Protein AF-F9WZB8-F1 (afdb_monomer_lite)

Organism: Zymoseptoria tritici (strain CBS 115943 / IPO323) (NCBI:txid336722)

Sequence (95 aa):
RSEPSSNTAVDNPLPQLLETPSGLAIVELQGSVLSEEQESGAVQALSLGRLVFPAAEHGENSDWDGKRVFLFIGKHQRMAGEVKKLSKPVAVMRR

InterPro domains:
  IPR018607 Chromosome transmission fidelity protein 8 [PF09696] (17-95)

Structure (mmCIF, N/CA/C/O backbone):
data_AF-F9WZB8-F1
#
_entry.id   AF-F9WZB8-F1
#
loop_
_atom_site.group_PDB
_atom_site.id
_atom_site.type_symbol
_atom_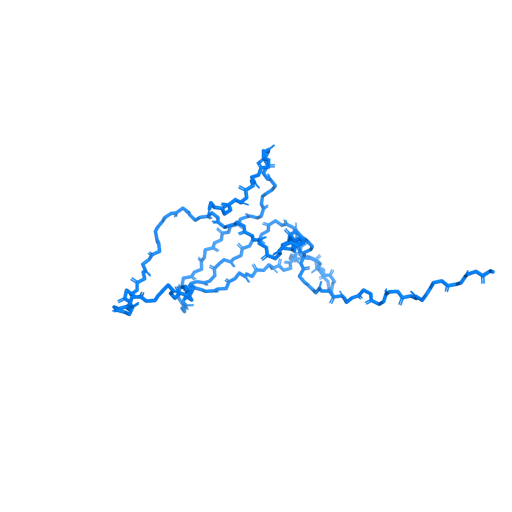site.label_atom_id
_atom_site.label_alt_id
_atom_site.label_comp_id
_atom_site.label_asym_id
_atom_site.label_entity_id
_atom_site.label_seq_id
_atom_site.pdbx_PDB_ins_code
_atom_site.Cartn_x
_atom_site.Cartn_y
_atom_site.Cartn_z
_atom_site.occupancy
_atom_site.B_iso_or_equiv
_atom_site.auth_seq_id
_atom_site.auth_comp_id
_atom_site.auth_asym_id
_atom_site.auth_atom_id
_atom_site.pdbx_PDB_model_num
ATOM 1 N N . ARG A 1 1 ? 14.328 -44.977 1.271 1.00 41.25 1 ARG A N 1
ATOM 2 C CA . ARG A 1 1 ? 15.025 -43.951 0.463 1.00 41.25 1 ARG A CA 1
ATOM 3 C C . ARG A 1 1 ? 13.942 -43.084 -0.153 1.00 41.25 1 ARG A C 1
ATOM 5 O O . ARG A 1 1 ? 13.166 -43.585 -0.949 1.00 41.25 1 ARG A O 1
ATOM 12 N N . SER A 1 2 ? 13.800 -41.885 0.387 1.00 43.62 2 SER A N 1
ATOM 13 C CA . SER A 1 2 ? 12.787 -40.872 0.093 1.00 43.62 2 SER A CA 1
ATOM 14 C C . SER A 1 2 ? 13.210 -40.005 -1.091 1.00 43.62 2 SER A C 1
ATOM 16 O O . SER A 1 2 ? 14.365 -39.598 -1.136 1.00 43.62 2 SER A O 1
ATOM 18 N N . GLU A 1 3 ? 12.273 -39.676 -1.975 1.00 47.72 3 GLU A N 1
ATOM 19 C CA . GLU A 1 3 ? 12.361 -38.550 -2.915 1.00 47.72 3 GLU A CA 1
ATOM 20 C C . GLU A 1 3 ? 11.121 -37.674 -2.657 1.00 47.72 3 GLU A C 1
ATOM 22 O O . GLU A 1 3 ? 10.004 -38.191 -2.762 1.00 47.72 3 GLU A O 1
ATOM 27 N N . PRO A 1 4 ? 11.256 -36.400 -2.245 1.00 49.44 4 PRO A N 1
ATOM 28 C CA . PRO A 1 4 ? 10.122 -35.496 -2.147 1.00 49.44 4 PRO A CA 1
ATOM 29 C C . PRO A 1 4 ? 9.836 -34.871 -3.518 1.00 49.44 4 PRO A C 1
ATOM 31 O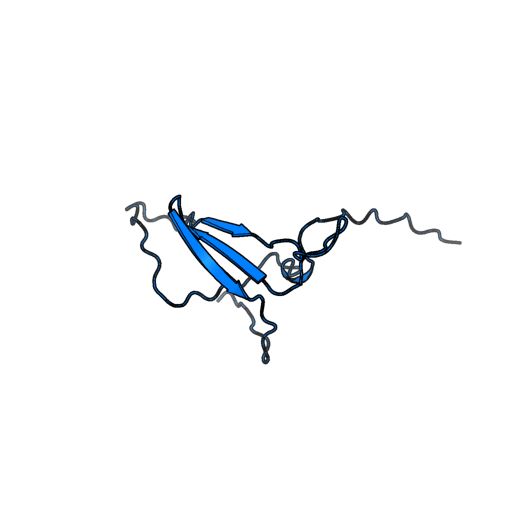 O . PRO A 1 4 ? 10.723 -34.363 -4.200 1.00 49.44 4 PRO A O 1
ATOM 34 N N . SER A 1 5 ? 8.565 -34.908 -3.905 1.00 44.06 5 SER A N 1
ATOM 35 C CA . SER A 1 5 ? 7.998 -34.268 -5.090 1.00 44.06 5 SER A CA 1
ATOM 36 C C . SER A 1 5 ? 8.283 -32.763 -5.121 1.00 44.06 5 SER A C 1
ATOM 38 O O . SER A 1 5 ? 8.034 -32.054 -4.145 1.00 44.06 5 SER A O 1
ATOM 40 N N . SER A 1 6 ? 8.782 -32.287 -6.262 1.00 46.38 6 SER A N 1
ATOM 41 C CA . SER A 1 6 ? 9.061 -30.885 -6.571 1.00 46.38 6 SER A CA 1
ATOM 42 C C . SER A 1 6 ? 7.822 -30.014 -6.371 1.00 46.38 6 SER A C 1
ATOM 44 O O . SER A 1 6 ? 6.850 -30.116 -7.121 1.00 46.38 6 SER A O 1
ATOM 46 N N . ASN A 1 7 ? 7.876 -29.149 -5.361 1.00 43.78 7 ASN A N 1
ATOM 47 C CA . ASN A 1 7 ? 6.899 -28.099 -5.123 1.00 43.78 7 ASN A CA 1
ATOM 48 C C . ASN A 1 7 ? 7.002 -27.085 -6.273 1.00 43.78 7 ASN A C 1
ATOM 50 O O . ASN A 1 7 ? 7.954 -26.308 -6.327 1.00 43.78 7 ASN A O 1
ATOM 54 N N . THR A 1 8 ? 6.073 -27.128 -7.227 1.00 48.06 8 THR A N 1
ATOM 55 C CA . THR A 1 8 ? 5.931 -26.099 -8.262 1.00 48.06 8 THR A CA 1
ATOM 56 C C . THR A 1 8 ? 5.495 -24.807 -7.582 1.00 48.06 8 THR A C 1
ATOM 58 O O . THR A 1 8 ? 4.305 -24.586 -7.360 1.00 48.06 8 THR A O 1
ATOM 61 N N . ALA A 1 9 ? 6.473 -23.992 -7.184 1.00 49.97 9 ALA A N 1
ATOM 62 C CA . ALA A 1 9 ? 6.241 -22.629 -6.744 1.00 49.97 9 ALA A CA 1
ATOM 63 C C . ALA A 1 9 ? 5.566 -21.881 -7.897 1.00 49.97 9 ALA A C 1
ATOM 65 O O . ALA A 1 9 ? 6.092 -21.818 -9.006 1.00 49.97 9 ALA A O 1
ATOM 66 N N . VAL A 1 10 ? 4.355 -21.397 -7.647 1.00 50.44 10 VAL A N 1
ATOM 67 C CA . VAL A 1 10 ? 3.632 -20.529 -8.568 1.00 50.44 10 VAL A CA 1
ATOM 68 C C . VAL A 1 10 ? 4.432 -19.231 -8.642 1.00 50.44 10 VAL A C 1
ATOM 70 O O . VAL A 1 10 ? 4.532 -18.531 -7.636 1.00 50.44 10 VAL A O 1
ATOM 73 N N . ASP A 1 11 ? 5.041 -18.940 -9.792 1.00 51.06 11 ASP A N 1
ATOM 74 C CA . ASP A 1 11 ? 5.683 -17.649 -10.048 1.00 51.06 11 ASP A CA 1
ATOM 75 C C . ASP A 1 11 ? 4.613 -16.558 -9.951 1.00 51.06 11 ASP A C 1
ATOM 77 O O . ASP A 1 11 ? 3.798 -16.371 -10.858 1.00 51.06 11 ASP A O 1
ATOM 81 N N . ASN A 1 12 ? 4.568 -15.871 -8.809 1.00 48.34 12 ASN A N 1
ATOM 82 C CA . ASN A 1 12 ? 3.731 -14.698 -8.642 1.00 48.34 12 ASN A CA 1
ATOM 83 C C . ASN A 1 12 ? 4.514 -13.484 -9.171 1.00 48.34 12 ASN A C 1
ATOM 85 O O . ASN A 1 12 ? 5.548 -13.144 -8.596 1.00 48.34 12 ASN A O 1
ATOM 89 N N . PRO A 1 13 ? 4.046 -12.807 -10.238 1.00 46.69 13 PRO A N 1
ATOM 90 C CA . PRO A 1 13 ? 4.720 -11.634 -10.798 1.00 46.69 13 PRO A CA 1
ATOM 91 C C . PRO A 1 13 ? 4.675 -10.411 -9.869 1.00 46.69 13 PRO A C 1
ATOM 93 O O . PRO A 1 13 ? 5.205 -9.353 -10.210 1.00 46.69 13 PRO A O 1
ATOM 96 N N . LEU A 1 14 ? 4.005 -10.513 -8.717 1.00 43.03 14 LEU A N 1
ATOM 97 C CA . LEU A 1 14 ? 4.025 -9.477 -7.701 1.00 43.03 14 LEU A CA 1
ATOM 98 C C . LEU A 1 14 ? 5.294 -9.589 -6.848 1.00 43.03 14 LEU A C 1
ATOM 100 O O . LEU A 1 14 ? 5.680 -10.680 -6.428 1.00 43.03 14 LEU A O 1
ATOM 104 N N . PRO A 1 15 ? 5.941 -8.459 -6.535 1.00 51.28 15 PRO A N 1
ATOM 105 C CA . PRO A 1 15 ? 7.117 -8.474 -5.691 1.00 51.28 15 PRO A CA 1
ATOM 106 C C . PRO A 1 15 ? 6.781 -9.037 -4.308 1.00 51.28 15 PRO A C 1
ATOM 108 O O . PRO A 1 15 ? 5.828 -8.605 -3.656 1.00 51.28 15 PRO A O 1
ATOM 111 N N . GLN A 1 16 ? 7.618 -9.969 -3.845 1.00 55.53 16 GLN A N 1
ATOM 112 C CA . GLN A 1 16 ? 7.445 -10.750 -2.610 1.00 55.53 16 GLN A CA 1
ATOM 113 C C . GLN A 1 16 ? 7.195 -9.905 -1.346 1.00 55.53 16 GLN A C 1
ATOM 115 O O . GLN A 1 16 ? 6.725 -10.415 -0.336 1.00 55.53 16 GLN A O 1
ATOM 120 N N . LEU A 1 17 ? 7.485 -8.601 -1.386 1.00 51.88 17 LEU A N 1
ATOM 121 C CA . LEU A 1 17 ? 7.312 -7.686 -0.261 1.00 51.88 17 LEU A CA 1
ATOM 122 C C . LEU A 1 17 ? 5.836 -7.373 0.076 1.00 51.88 17 LEU A C 1
ATOM 124 O O . LEU A 1 17 ? 5.577 -6.785 1.123 1.00 51.88 17 LEU A O 1
ATOM 128 N N . LEU A 1 18 ? 4.871 -7.768 -0.763 1.0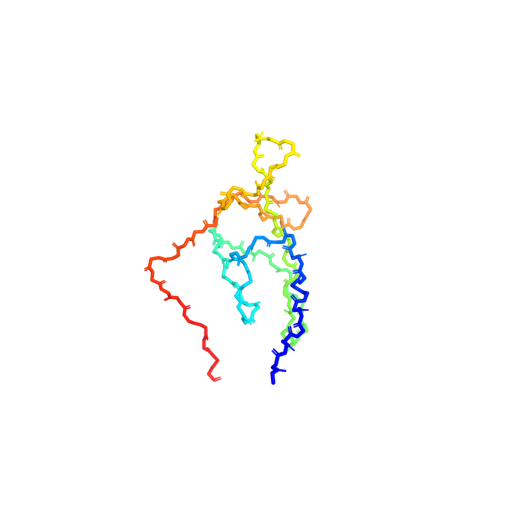0 54.31 18 LEU A N 1
ATOM 129 C CA . LEU A 1 18 ? 3.436 -7.523 -0.523 1.00 54.31 18 LEU A CA 1
ATOM 130 C C . LEU A 1 18 ? 2.635 -8.770 -0.161 1.00 54.31 18 LEU A C 1
ATOM 132 O O . LEU A 1 18 ? 1.498 -8.647 0.293 1.00 54.31 18 LEU A O 1
ATOM 136 N N . GLU A 1 19 ? 3.218 -9.955 -0.310 1.00 54.22 19 GLU A N 1
ATOM 137 C CA . GLU A 1 19 ? 2.631 -11.173 0.227 1.00 54.22 19 GLU A CA 1
ATOM 138 C C . GLU A 1 19 ? 3.128 -11.360 1.651 1.00 54.22 19 GLU A C 1
ATOM 140 O O . GLU A 1 19 ? 4.110 -12.051 1.924 1.00 54.22 19 GLU A O 1
ATOM 145 N N . THR A 1 20 ? 2.437 -10.743 2.607 1.00 64.69 20 THR A N 1
ATOM 146 C CA . THR A 1 20 ? 2.516 -11.321 3.945 1.00 64.69 20 THR A CA 1
ATOM 147 C C . THR A 1 20 ? 1.848 -12.698 3.881 1.00 64.69 20 THR A C 1
ATOM 149 O O . THR A 1 20 ? 0.833 -12.842 3.197 1.00 64.69 20 THR A O 1
ATOM 152 N N . PRO A 1 21 ? 2.351 -13.722 4.593 1.00 73.25 21 PRO A N 1
ATOM 153 C CA . PRO A 1 21 ? 1.712 -15.041 4.615 1.00 73.25 21 PRO A CA 1
ATOM 154 C C . PRO A 1 21 ? 0.232 -15.018 5.038 1.00 73.25 21 PRO A C 1
ATOM 156 O O . PRO A 1 21 ? -0.490 -15.984 4.817 1.00 73.25 21 PRO A O 1
ATOM 159 N N . SER A 1 22 ? -0.226 -13.925 5.658 1.00 77.31 22 SER A N 1
ATOM 160 C CA . SER A 1 22 ? -1.621 -13.694 6.031 1.00 77.31 22 SER A CA 1
ATOM 161 C C . SER A 1 22 ? -2.463 -12.990 4.959 1.00 77.31 22 SER A C 1
ATOM 163 O O . SER A 1 22 ? -3.664 -12.828 5.164 1.00 77.31 22 SER A O 1
ATOM 165 N N . GLY A 1 23 ? -1.871 -12.535 3.852 1.00 79.75 23 GLY A N 1
ATOM 166 C CA . GLY A 1 23 ? -2.548 -11.733 2.827 1.00 79.75 23 GLY A CA 1
ATOM 167 C C . GLY A 1 23 ? -2.898 -10.308 3.277 1.00 79.75 23 GLY A C 1
ATOM 168 O O . GLY A 1 23 ? -3.737 -9.657 2.660 1.00 79.75 23 GLY A O 1
ATOM 169 N N . LEU A 1 24 ? -2.290 -9.816 4.362 1.00 83.50 24 LEU A N 1
ATOM 170 C CA . LEU A 1 24 ? -2.498 -8.463 4.882 1.00 83.50 24 LEU A CA 1
ATOM 171 C C . LEU A 1 24 ? -1.405 -7.501 4.408 1.00 83.50 24 LEU A C 1
ATOM 173 O O . LEU A 1 24 ? -0.233 -7.860 4.323 1.00 83.50 24 LEU A O 1
ATOM 177 N N . ALA A 1 25 ? -1.773 -6.243 4.194 1.00 85.12 25 ALA A N 1
ATOM 178 C CA . ALA A 1 25 ? -0.837 -5.162 3.914 1.00 85.12 25 ALA A CA 1
ATOM 179 C C . ALA A 1 25 ? -1.272 -3.880 4.634 1.00 85.12 25 ALA A C 1
ATOM 181 O O . ALA A 1 25 ? -2.440 -3.718 4.990 1.00 85.12 25 ALA A O 1
ATOM 182 N N . ILE A 1 26 ? -0.322 -2.968 4.845 1.00 88.75 26 ILE A N 1
ATOM 183 C CA . ILE A 1 26 ? -0.576 -1.637 5.406 1.00 88.75 26 ILE A CA 1
ATOM 184 C C . ILE A 1 26 ? -0.271 -0.607 4.323 1.00 88.75 26 ILE A C 1
ATOM 186 O O . ILE A 1 26 ? 0.786 -0.656 3.695 1.00 88.75 26 ILE A O 1
ATOM 190 N N . VAL A 1 27 ? -1.194 0.335 4.133 1.00 89.88 27 VAL A N 1
ATOM 191 C CA . VAL A 1 27 ? -1.037 1.489 3.245 1.00 89.88 27 VAL A CA 1
ATOM 192 C C . VAL A 1 27 ? -1.204 2.751 4.081 1.00 89.88 27 VAL A C 1
ATOM 194 O O . VAL A 1 27 ? -2.206 2.904 4.776 1.00 89.88 27 VAL A O 1
ATOM 197 N N . GLU A 1 28 ? -0.224 3.649 4.015 1.00 92.50 28 GLU A N 1
ATOM 198 C CA . GLU A 1 28 ? -0.280 4.962 4.658 1.00 92.50 28 GLU A CA 1
ATOM 199 C C . GLU A 1 28 ? -0.594 6.031 3.605 1.00 92.50 28 GLU A C 1
ATOM 201 O O . GLU A 1 28 ? 0.085 6.120 2.581 1.00 92.50 28 GLU A O 1
ATOM 206 N N . LEU A 1 29 ? -1.628 6.838 3.854 1.00 91.81 29 LEU A N 1
ATOM 207 C CA . LEU A 1 29 ? -2.031 7.951 2.997 1.00 91.81 29 LEU A CA 1
ATOM 208 C C . LEU A 1 29 ? -1.954 9.251 3.791 1.00 91.81 29 LEU A C 1
ATOM 210 O O . LEU A 1 29 ? -2.570 9.382 4.847 1.00 91.81 29 LEU A O 1
ATOM 214 N N . GLN A 1 30 ? -1.231 10.233 3.261 1.00 92.94 30 GLN A N 1
ATOM 215 C CA . GLN A 1 30 ? -1.245 11.587 3.804 1.00 92.94 30 GLN A CA 1
ATOM 216 C C . GLN A 1 30 ? -2.446 12.337 3.231 1.00 92.94 30 GLN A C 1
ATOM 218 O O . GLN A 1 30 ? -2.393 12.871 2.125 1.00 92.94 30 GLN A O 1
ATOM 223 N N . GLY A 1 31 ? -3.548 12.329 3.975 1.00 88.62 31 GLY A N 1
ATOM 224 C CA . GLY A 1 31 ? -4.791 12.986 3.591 1.00 88.62 31 GLY A CA 1
ATOM 225 C C . GLY A 1 31 ? -6.009 12.174 4.004 1.00 88.62 31 GLY A C 1
ATOM 226 O O . GLY A 1 31 ? -5.930 11.285 4.851 1.00 88.62 31 GLY A O 1
ATOM 227 N N . SER A 1 32 ? -7.145 12.486 3.391 1.00 89.25 32 SER A N 1
ATOM 228 C CA . SER A 1 32 ? -8.412 11.806 3.648 1.00 89.25 32 SER A CA 1
ATOM 229 C C . SER A 1 32 ? -8.993 11.272 2.348 1.00 89.25 32 SER A C 1
ATOM 231 O O . SER A 1 32 ? -8.846 11.882 1.289 1.00 89.25 32 SER A O 1
ATOM 233 N N . VAL A 1 33 ? -9.661 10.127 2.443 1.00 85.88 33 VAL A N 1
ATOM 234 C CA . VAL A 1 33 ? -10.415 9.544 1.338 1.00 85.88 33 VAL A CA 1
ATOM 235 C C . VAL A 1 33 ? -11.851 10.027 1.446 1.00 85.88 33 VAL A C 1
ATOM 237 O O . VAL A 1 33 ? -12.495 9.816 2.472 1.00 85.88 33 VAL A O 1
ATOM 240 N N . LEU A 1 34 ? -12.352 10.659 0.388 1.00 85.06 34 LEU A N 1
ATOM 241 C CA . LEU A 1 34 ? -13.776 10.934 0.261 1.00 85.06 34 LEU A CA 1
ATOM 242 C C . LEU A 1 34 ? -14.460 9.675 -0.276 1.00 85.06 34 LEU A C 1
ATOM 244 O O . LEU A 1 34 ? -14.125 9.207 -1.363 1.00 85.06 34 LEU A O 1
ATOM 248 N N . SER A 1 35 ? -15.401 9.135 0.491 1.00 79.81 35 SER A N 1
ATOM 249 C CA . SER A 1 35 ? -16.264 8.034 0.074 1.00 79.81 35 SER A CA 1
ATOM 250 C C . SER A 1 35 ? -17.701 8.518 0.090 1.00 79.81 35 SER A C 1
ATOM 252 O O . SER A 1 35 ? -18.105 9.226 1.010 1.00 79.81 35 SER A O 1
ATOM 254 N N . GLU A 1 36 ? -18.479 8.109 -0.903 1.00 75.50 36 GLU A N 1
ATOM 255 C CA . GLU A 1 36 ? -19.929 8.223 -0.828 1.00 75.50 36 GLU A CA 1
ATOM 256 C C . GLU A 1 36 ? -20.401 7.154 0.169 1.00 75.50 36 GLU A C 1
ATOM 258 O O . GLU A 1 36 ? -20.203 5.958 -0.054 1.00 75.50 36 GLU A O 1
ATOM 263 N N . GLU A 1 37 ? -20.921 7.567 1.326 1.00 65.38 37 GLU A N 1
ATOM 264 C CA . GLU A 1 37 ? -21.553 6.645 2.270 1.00 65.38 37 GLU A CA 1
ATOM 265 C C . GLU A 1 37 ? -22.797 6.052 1.604 1.00 65.38 37 GLU A C 1
ATOM 267 O O . GLU A 1 37 ? -23.788 6.741 1.373 1.00 65.38 37 GLU A O 1
ATOM 272 N N . GLN A 1 38 ? -22.759 4.759 1.280 1.00 57.72 38 GLN A N 1
ATOM 273 C CA . GLN A 1 38 ? -23.987 4.031 0.989 1.00 57.72 38 GLN A CA 1
ATOM 274 C C . GLN A 1 38 ? -24.646 3.676 2.325 1.00 57.72 38 GLN A C 1
ATOM 276 O O . GLN A 1 38 ? -24.090 2.893 3.091 1.00 57.72 38 GLN A O 1
ATOM 281 N N . GLU A 1 39 ? -25.840 4.221 2.585 1.00 56.03 39 GLU A N 1
ATOM 282 C CA . GLU A 1 39 ? -26.667 4.040 3.800 1.00 56.03 39 GLU A CA 1
ATOM 283 C C . GLU A 1 39 ? -27.122 2.586 4.090 1.00 56.03 39 GLU A C 1
ATOM 285 O O . GLU A 1 39 ? -28.090 2.343 4.809 1.00 56.03 39 GLU A O 1
ATOM 290 N N . SER A 1 40 ? -26.456 1.566 3.553 1.00 56.69 40 SER A N 1
ATOM 291 C CA . SER A 1 40 ? -26.698 0.184 3.961 1.00 56.69 40 SER A CA 1
ATOM 292 C C . SER A 1 40 ? -25.791 -0.144 5.136 1.00 56.69 40 SER A C 1
ATOM 294 O O . SER A 1 40 ? -24.582 -0.228 4.963 1.00 56.69 40 SER A O 1
ATOM 296 N N . GLY A 1 41 ? -26.372 -0.375 6.318 1.00 55.16 41 GLY A N 1
ATOM 297 C CA . GLY A 1 41 ? -25.686 -0.712 7.578 1.00 55.16 41 GLY A CA 1
ATOM 298 C C . GLY A 1 41 ? -24.865 -2.016 7.592 1.00 55.16 41 GLY A C 1
ATOM 299 O O . GLY A 1 41 ? -24.661 -2.601 8.652 1.00 55.16 41 GLY A O 1
ATOM 300 N N . ALA A 1 42 ? -24.404 -2.490 6.435 1.00 58.53 42 ALA A N 1
ATOM 301 C CA . ALA A 1 42 ? -23.431 -3.556 6.284 1.00 58.53 42 ALA A CA 1
ATOM 302 C C . ALA A 1 42 ? -22.043 -2.947 6.038 1.00 58.53 42 ALA A C 1
ATOM 304 O O . ALA A 1 42 ? -21.888 -2.060 5.202 1.00 58.53 42 ALA A O 1
ATOM 305 N N . VAL A 1 43 ? -21.022 -3.459 6.731 1.00 58.44 43 VAL A N 1
ATOM 306 C CA . VAL A 1 43 ? -19.616 -3.111 6.482 1.00 58.44 43 VAL A CA 1
ATOM 307 C C . VAL A 1 43 ? -19.253 -3.562 5.065 1.00 58.44 43 VAL A C 1
ATOM 309 O O . VAL A 1 43 ? -18.936 -4.729 4.840 1.00 58.44 43 VAL A O 1
ATOM 312 N N . GLN A 1 44 ? -19.347 -2.655 4.096 1.00 68.81 44 GLN A N 1
ATOM 313 C CA . GLN A 1 44 ? -18.908 -2.904 2.728 1.00 68.81 44 GLN A CA 1
ATOM 314 C C . GLN A 1 44 ? -17.446 -2.506 2.570 1.00 68.81 44 GLN A C 1
ATOM 316 O O . GLN A 1 44 ? -16.991 -1.486 3.089 1.00 68.81 44 GLN A O 1
ATOM 321 N N . ALA A 1 45 ? -16.697 -3.340 1.851 1.00 76.50 45 ALA A N 1
ATOM 322 C CA . ALA A 1 45 ? -15.339 -3.007 1.462 1.00 76.50 45 ALA A CA 1
ATOM 323 C C . ALA A 1 45 ? -15.359 -1.761 0.565 1.00 76.50 45 ALA A C 1
ATOM 325 O O . ALA A 1 45 ? -16.073 -1.722 -0.437 1.00 76.50 45 ALA A O 1
ATOM 326 N N . LEU A 1 46 ? -14.552 -0.757 0.911 1.00 80.19 46 LEU A N 1
ATOM 327 C CA . LEU A 1 46 ? -14.391 0.431 0.083 1.00 80.19 46 LEU A CA 1
ATOM 328 C C . LEU A 1 46 ? -13.576 0.083 -1.167 1.00 80.19 46 LEU A C 1
ATOM 330 O O . LEU A 1 46 ? -12.378 -0.198 -1.082 1.00 80.19 46 LEU A O 1
ATOM 334 N N . SER A 1 47 ? -14.211 0.149 -2.337 1.00 83.75 47 SER A N 1
ATOM 335 C CA . SER A 1 47 ? -13.504 0.067 -3.617 1.00 83.75 47 SER A CA 1
ATOM 336 C C . SER A 1 47 ? -12.782 1.388 -3.891 1.00 83.75 47 SER A C 1
ATOM 338 O O . SER A 1 47 ? -13.320 2.295 -4.521 1.00 83.75 47 SER A O 1
ATOM 340 N N . LEU A 1 48 ? -11.567 1.520 -3.353 1.00 86.06 48 LEU A N 1
ATOM 341 C CA . LEU A 1 48 ? -10.792 2.760 -3.436 1.00 86.06 48 LEU A CA 1
ATOM 342 C C . LEU A 1 48 ? -10.085 2.930 -4.790 1.00 86.06 48 LEU A C 1
ATOM 344 O O . LEU A 1 48 ? -10.069 4.018 -5.366 1.00 86.06 48 LEU A O 1
ATOM 348 N N . GLY A 1 49 ? -9.460 1.865 -5.293 1.00 89.75 49 GLY A N 1
ATOM 349 C CA . GLY A 1 49 ? -8.594 1.959 -6.461 1.00 89.75 49 GLY A CA 1
ATOM 350 C C . GLY A 1 49 ? -7.598 0.811 -6.585 1.00 89.75 49 GLY A C 1
ATOM 351 O O . GLY A 1 49 ? -7.864 -0.304 -6.141 1.00 89.75 49 GLY A O 1
ATOM 352 N N . ARG A 1 50 ? -6.445 1.084 -7.208 1.00 91.19 50 ARG A N 1
ATOM 353 C CA . ARG A 1 50 ? -5.405 0.078 -7.483 1.00 91.19 50 ARG A CA 1
ATOM 354 C C . ARG A 1 50 ? -3.997 0.581 -7.193 1.00 91.19 50 ARG A C 1
ATOM 356 O O . ARG A 1 50 ? -3.669 1.728 -7.496 1.00 91.19 50 ARG A O 1
ATOM 363 N N . LEU A 1 51 ? -3.155 -0.314 -6.684 1.00 91.50 51 LEU A N 1
ATOM 364 C CA . LEU A 1 51 ? -1.714 -0.111 -6.552 1.00 91.50 51 LEU A CA 1
ATOM 365 C C . LEU A 1 51 ? -0.995 -0.655 -7.791 1.00 91.50 51 LEU A C 1
ATOM 367 O O . LEU A 1 51 ? -1.358 -1.705 -8.320 1.00 91.50 51 LEU A O 1
ATOM 371 N N . VAL A 1 52 ? 0.016 0.069 -8.260 1.00 91.38 52 VAL A N 1
ATOM 372 C CA . VAL A 1 52 ? 0.863 -0.315 -9.394 1.00 91.38 52 VAL A CA 1
ATOM 373 C C . VAL A 1 52 ? 2.327 -0.183 -8.992 1.00 91.38 52 VAL A C 1
ATOM 375 O O . VAL A 1 52 ? 2.742 0.863 -8.493 1.00 91.38 52 VAL A O 1
ATOM 378 N N . PHE A 1 53 ? 3.099 -1.235 -9.258 1.00 89.06 53 PHE A N 1
ATOM 379 C CA . PHE A 1 53 ? 4.532 -1.338 -8.985 1.00 89.06 53 PHE A CA 1
ATOM 380 C C . PHE A 1 53 ? 5.288 -1.245 -10.322 1.00 89.06 53 PHE A C 1
ATOM 382 O O . PHE A 1 53 ? 5.289 -2.211 -11.083 1.00 89.06 53 PHE A O 1
ATOM 389 N N . PRO A 1 54 ? 5.825 -0.063 -10.686 1.00 86.25 54 PRO A N 1
ATOM 390 C CA . PRO A 1 54 ? 6.363 0.196 -12.020 1.00 86.25 54 PRO A CA 1
ATOM 391 C C . PRO A 1 54 ? 7.781 -0.352 -12.187 1.00 86.25 54 PRO A C 1
ATOM 393 O O . PRO A 1 54 ? 8.654 -0.088 -11.365 1.00 86.25 54 PRO A O 1
ATOM 396 N N . ALA A 1 55 ? 8.042 -1.033 -13.295 1.00 77.75 55 ALA A N 1
ATOM 397 C CA . ALA A 1 55 ? 9.364 -1.560 -13.610 1.00 77.75 55 ALA A CA 1
ATOM 398 C C . ALA A 1 55 ? 10.483 -0.489 -13.560 1.00 77.75 55 ALA A C 1
ATOM 400 O O . ALA A 1 55 ? 10.238 0.711 -13.755 1.00 77.75 55 ALA A O 1
ATOM 401 N N . ALA A 1 56 ? 11.716 -0.900 -13.244 1.00 65.69 56 ALA A N 1
ATOM 402 C CA . ALA A 1 56 ? 12.872 -0.006 -13.301 1.00 65.69 56 ALA A CA 1
ATOM 403 C C . ALA A 1 56 ? 13.052 0.552 -14.728 1.00 65.69 56 ALA A C 1
ATOM 405 O O . ALA A 1 56 ? 12.932 -0.175 -15.702 1.00 65.69 56 ALA A O 1
ATOM 406 N N . GLU A 1 57 ? 13.360 1.842 -14.875 1.00 60.72 57 GLU A N 1
ATOM 407 C CA . GLU A 1 57 ? 13.393 2.524 -16.190 1.00 60.72 57 GLU A CA 1
ATOM 408 C C . GLU A 1 57 ? 14.545 2.059 -17.119 1.00 60.72 57 GLU A C 1
ATOM 410 O O . GLU A 1 57 ? 14.745 2.628 -18.186 1.00 60.72 57 GLU A O 1
ATOM 415 N N . HIS A 1 58 ? 15.326 1.040 -16.736 1.00 56.19 58 HIS A N 1
ATOM 416 C CA . HIS A 1 58 ? 16.577 0.666 -17.402 1.00 56.19 58 HIS A CA 1
ATOM 417 C C . HIS A 1 58 ? 16.727 -0.859 -17.567 1.00 56.19 58 HIS A C 1
ATOM 419 O O . HIS A 1 58 ? 17.474 -1.493 -16.823 1.00 56.19 58 HIS A O 1
ATOM 425 N N . GLY A 1 59 ? 16.060 -1.450 -18.564 1.00 49.62 59 GLY A N 1
ATOM 426 C CA . GLY A 1 59 ? 16.426 -2.775 -19.087 1.00 49.62 59 GLY A CA 1
ATOM 427 C C . GLY A 1 59 ? 15.266 -3.574 -19.679 1.00 49.62 59 GLY A C 1
ATOM 428 O O . GLY A 1 59 ? 14.178 -3.598 -19.124 1.00 49.62 59 GLY A O 1
ATOM 429 N N . GLU A 1 60 ? 15.517 -4.301 -20.770 1.00 52.97 60 GLU A N 1
ATOM 430 C CA . GLU A 1 60 ? 14.540 -5.183 -21.447 1.00 52.97 60 GLU A CA 1
ATOM 431 C C . GLU A 1 60 ? 14.104 -6.408 -20.598 1.00 52.97 60 GLU A C 1
ATOM 433 O O . GLU A 1 60 ? 13.277 -7.202 -21.031 1.00 52.97 60 GLU A O 1
ATOM 438 N N . ASN A 1 61 ? 14.613 -6.513 -19.363 1.00 56.91 61 ASN A N 1
ATOM 439 C CA . ASN A 1 61 ? 14.225 -7.426 -18.278 1.00 56.91 61 ASN A CA 1
ATOM 440 C C . ASN A 1 61 ? 14.138 -6.644 -16.948 1.00 56.91 61 ASN A C 1
ATOM 442 O O . ASN A 1 61 ? 14.761 -7.001 -15.950 1.00 56.91 61 ASN A O 1
ATOM 446 N N . SER A 1 62 ? 13.482 -5.483 -16.946 1.00 61.47 62 SER A N 1
ATOM 447 C CA . SER A 1 62 ? 13.482 -4.606 -15.774 1.00 61.47 62 SER A CA 1
ATOM 448 C C . SER A 1 62 ? 12.563 -5.133 -14.673 1.00 61.47 62 SER A C 1
ATOM 450 O O . SER A 1 62 ? 11.344 -4.948 -14.725 1.00 61.47 62 SER A O 1
ATOM 452 N N . ASP A 1 63 ? 13.155 -5.727 -13.644 1.00 69.62 63 ASP A N 1
ATOM 453 C CA . ASP A 1 63 ? 12.475 -5.972 -12.377 1.00 69.62 63 ASP A CA 1
ATOM 454 C C . ASP A 1 63 ? 11.988 -4.651 -11.751 1.00 69.62 63 ASP A C 1
ATOM 456 O O . ASP A 1 63 ? 12.498 -3.554 -12.018 1.00 69.62 63 ASP A O 1
ATOM 460 N N . TRP A 1 64 ? 10.958 -4.741 -10.908 1.00 79.25 64 TRP A N 1
ATOM 461 C CA . TRP A 1 64 ? 10.526 -3.619 -10.078 1.00 79.25 64 TRP A CA 1
ATOM 462 C C . TRP A 1 64 ? 11.664 -3.187 -9.147 1.00 79.25 64 TRP A C 1
ATOM 464 O O . TRP A 1 64 ? 12.320 -4.018 -8.526 1.00 79.25 64 TRP A O 1
ATOM 474 N N . ASP A 1 65 ? 11.868 -1.878 -8.986 1.00 79.19 65 ASP A N 1
ATOM 475 C CA . ASP A 1 65 ? 12.975 -1.322 -8.193 1.00 79.19 65 ASP A CA 1
ATOM 476 C C . ASP A 1 65 ? 12.840 -1.519 -6.670 1.00 79.19 65 ASP A C 1
ATOM 478 O O . ASP A 1 65 ? 13.644 -0.996 -5.897 1.00 79.19 65 ASP A O 1
ATOM 482 N N . GLY A 1 66 ? 11.805 -2.232 -6.217 1.00 83.75 66 GLY A N 1
ATOM 483 C CA . GLY A 1 66 ? 11.546 -2.484 -4.802 1.00 83.75 66 GLY A CA 1
ATOM 484 C C . GLY A 1 66 ? 11.025 -1.270 -4.032 1.00 83.75 66 GLY A C 1
ATOM 485 O O . GLY A 1 66 ? 10.785 -1.380 -2.829 1.00 83.75 66 GLY A O 1
ATOM 486 N N . LYS A 1 67 ? 10.888 -0.110 -4.688 1.00 88.19 67 LYS A N 1
ATOM 487 C CA . LYS A 1 67 ? 10.740 1.176 -4.010 1.00 88.19 67 LYS A CA 1
ATOM 488 C C . LYS A 1 67 ? 9.525 1.955 -4.477 1.00 88.19 67 LYS A C 1
ATOM 490 O O . LYS A 1 67 ? 8.757 2.401 -3.635 1.00 88.19 67 LYS A O 1
ATOM 495 N N . ARG A 1 68 ? 9.334 2.174 -5.775 1.00 90.81 68 ARG A N 1
ATOM 496 C CA . ARG A 1 68 ? 8.272 3.066 -6.272 1.00 90.81 68 ARG A CA 1
ATOM 497 C C . ARG A 1 68 ? 6.910 2.379 -6.231 1.00 90.81 68 ARG A C 1
ATOM 499 O O . ARG A 1 68 ? 6.788 1.218 -6.603 1.00 90.81 68 ARG A O 1
ATOM 506 N N . VAL A 1 69 ? 5.862 3.106 -5.858 1.00 92.50 69 VAL A N 1
ATOM 507 C CA . VAL A 1 69 ? 4.476 2.634 -5.986 1.00 92.50 69 VAL A CA 1
ATOM 508 C C . VAL A 1 69 ? 3.563 3.778 -6.411 1.00 92.50 69 VAL A C 1
ATOM 510 O O . VAL A 1 69 ? 3.728 4.918 -5.977 1.00 92.50 69 VAL A O 1
ATOM 513 N N . PHE A 1 70 ? 2.587 3.474 -7.262 1.00 93.81 70 PHE A N 1
ATOM 514 C CA . PHE A 1 70 ? 1.520 4.401 -7.619 1.00 93.81 70 PHE A CA 1
ATOM 515 C C . PHE A 1 70 ? 0.179 3.881 -7.117 1.00 93.81 70 PHE A C 1
ATOM 517 O O . PHE A 1 70 ? -0.216 2.767 -7.454 1.00 93.81 70 PHE A O 1
ATOM 524 N N . LEU A 1 71 ? -0.543 4.705 -6.362 1.00 93.62 71 LEU A N 1
ATOM 525 C CA . LEU A 1 71 ? -1.947 4.474 -6.047 1.00 93.62 71 LEU A CA 1
ATOM 526 C C . LEU A 1 71 ? -2.808 5.276 -7.022 1.00 93.62 71 LEU A C 1
ATOM 528 O O . LEU A 1 71 ? -2.718 6.501 -7.077 1.00 93.62 71 LEU A O 1
ATOM 532 N N . PHE A 1 72 ? -3.651 4.587 -7.780 1.00 93.88 72 PHE A N 1
ATOM 533 C CA . PHE A 1 72 ? -4.669 5.207 -8.620 1.00 93.88 72 PHE A CA 1
ATOM 534 C C . PHE A 1 72 ? -6.015 5.121 -7.910 1.00 93.88 72 PHE A C 1
ATOM 536 O O . PHE A 1 72 ? -6.465 4.015 -7.618 1.00 93.88 72 PHE A O 1
ATOM 543 N N . ILE A 1 73 ? -6.638 6.270 -7.654 1.00 92.06 73 ILE A N 1
ATOM 544 C CA . ILE A 1 73 ? -7.956 6.396 -7.022 1.00 92.06 73 ILE A CA 1
ATOM 545 C C . ILE A 1 73 ? -8.944 6.899 -8.075 1.00 92.06 73 ILE A C 1
ATOM 547 O O . ILE A 1 73 ? -8.728 7.926 -8.731 1.00 92.06 73 ILE A O 1
ATOM 551 N N . GLY A 1 74 ? -10.033 6.151 -8.259 1.00 87.31 74 GLY A N 1
ATOM 552 C CA . GLY A 1 74 ? -10.997 6.412 -9.326 1.00 87.31 74 GLY A CA 1
ATOM 553 C C . GLY A 1 74 ? -10.328 6.521 -10.705 1.00 87.31 74 GLY A C 1
ATOM 554 O O . GLY A 1 74 ? -9.423 5.759 -11.041 1.00 87.31 74 GLY A O 1
ATOM 555 N N . LYS A 1 75 ? -10.788 7.475 -11.523 1.00 88.00 75 LYS A N 1
ATOM 556 C CA . LYS A 1 75 ? -10.304 7.668 -12.906 1.00 88.00 75 LYS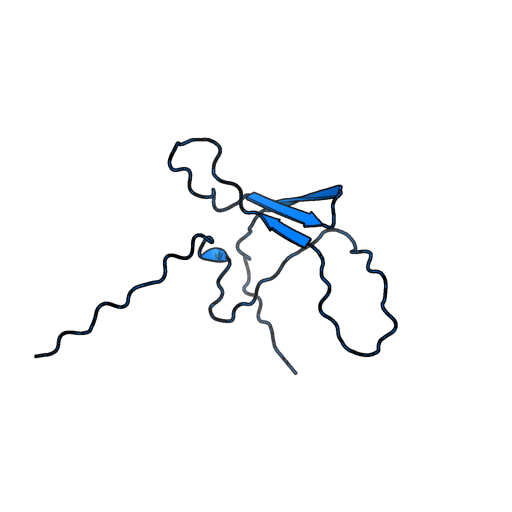 A CA 1
ATOM 557 C C . LYS A 1 75 ? -9.239 8.755 -13.059 1.00 88.00 75 LYS A C 1
ATOM 559 O O . LYS A 1 75 ? -8.574 8.800 -14.088 1.00 88.00 75 LYS A O 1
ATOM 564 N N . HIS A 1 76 ? -9.101 9.645 -12.078 1.00 93.00 76 HIS A N 1
ATOM 565 C CA . HIS A 1 76 ? -8.403 10.921 -12.278 1.00 93.00 76 HIS A CA 1
ATOM 566 C C . HIS A 1 76 ? -7.334 11.229 -11.227 1.00 93.00 76 HIS A C 1
ATOM 568 O O . HIS A 1 76 ? -6.606 12.205 -11.386 1.00 93.00 76 HIS A O 1
ATOM 574 N N . GLN A 1 77 ? -7.208 10.424 -10.168 1.00 94.12 77 GLN A N 1
ATOM 575 C CA . GLN A 1 77 ? -6.226 10.672 -9.119 1.00 94.12 77 GLN A CA 1
ATOM 576 C C . GLN A 1 77 ? -5.126 9.614 -9.154 1.00 94.12 77 GLN A C 1
ATOM 578 O O . GLN A 1 77 ? -5.391 8.416 -9.084 1.00 94.12 77 GLN A O 1
ATOM 583 N N . ARG A 1 78 ? -3.874 10.072 -9.242 1.00 94.88 78 ARG A N 1
ATOM 584 C CA . ARG A 1 78 ? -2.671 9.247 -9.102 1.00 94.88 78 ARG A CA 1
ATOM 585 C C . ARG A 1 78 ? -1.800 9.826 -7.999 1.00 94.88 78 ARG A C 1
ATOM 587 O O . ARG A 1 78 ? -1.373 10.973 -8.095 1.00 94.88 78 ARG A O 1
ATOM 594 N N . MET A 1 79 ? -1.494 9.015 -6.998 1.00 95.25 79 MET A N 1
ATOM 595 C CA . MET A 1 79 ? -0.574 9.349 -5.919 1.00 95.25 79 MET A CA 1
ATOM 596 C C . MET A 1 79 ? 0.720 8.562 -6.107 1.00 95.25 79 MET A C 1
ATOM 598 O O . MET A 1 79 ? 0.686 7.347 -6.298 1.00 95.25 79 MET A O 1
ATOM 602 N N . ALA A 1 80 ? 1.853 9.259 -6.076 1.00 95.31 80 ALA A N 1
ATOM 603 C CA . ALA A 1 80 ? 3.166 8.632 -6.038 1.00 95.31 80 ALA A CA 1
ATOM 604 C C . ALA A 1 80 ? 3.568 8.387 -4.583 1.00 95.31 80 ALA A C 1
ATOM 606 O O . ALA A 1 80 ? 3.390 9.260 -3.735 1.00 95.31 80 ALA A O 1
ATOM 607 N N . GLY A 1 81 ? 4.109 7.208 -4.310 1.00 94.62 81 GLY A N 1
ATOM 608 C CA . GLY A 1 81 ? 4.581 6.819 -2.992 1.00 94.62 81 GLY A CA 1
ATOM 609 C C . GLY A 1 81 ? 5.778 5.884 -3.072 1.00 94.62 81 GLY A 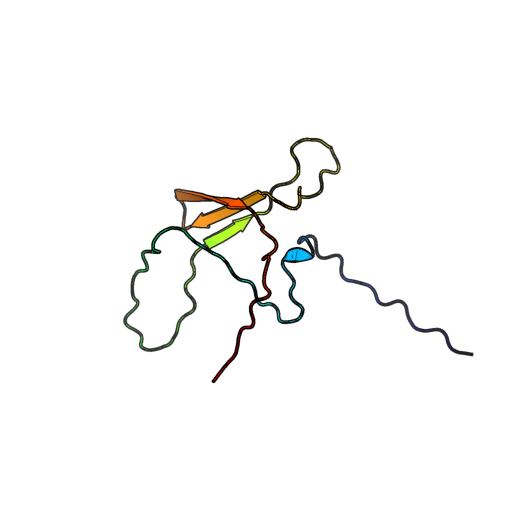C 1
ATOM 610 O O . GLY A 1 81 ? 6.293 5.574 -4.151 1.00 94.62 81 GLY A O 1
ATOM 611 N N . GLU A 1 82 ? 6.204 5.426 -1.900 1.00 93.06 82 GLU A N 1
ATOM 612 C CA . GLU A 1 82 ? 7.322 4.506 -1.755 1.00 93.06 82 GLU A CA 1
ATOM 613 C C . GLU A 1 82 ? 6.933 3.313 -0.876 1.00 93.06 82 GLU A C 1
ATOM 615 O O . GLU A 1 82 ? 6.217 3.463 0.115 1.00 93.06 82 GLU A O 1
ATOM 620 N N . VAL A 1 83 ? 7.442 2.130 -1.207 1.00 91.19 83 VAL A N 1
ATOM 621 C CA . VAL A 1 83 ? 7.399 0.966 -0.327 1.00 91.19 83 VAL A CA 1
ATOM 622 C C . VAL A 1 83 ? 8.541 1.082 0.671 1.00 91.19 83 VAL A C 1
ATOM 624 O O . VAL A 1 83 ? 9.707 1.226 0.302 1.00 91.19 83 VAL A O 1
ATOM 627 N N . LYS A 1 84 ? 8.200 1.046 1.961 1.00 90.31 84 LYS A N 1
ATOM 628 C CA . LYS A 1 84 ? 9.149 1.301 3.042 1.00 90.31 84 LYS A CA 1
ATOM 629 C C . LYS A 1 84 ? 9.110 0.197 4.083 1.00 90.31 84 LYS A C 1
ATOM 631 O O . LYS A 1 84 ? 8.071 -0.091 4.671 1.00 90.31 84 LYS A O 1
ATOM 636 N N . LYS A 1 85 ? 10.282 -0.371 4.373 1.00 88.88 85 LYS A N 1
ATOM 637 C CA . LYS A 1 85 ? 10.456 -1.252 5.528 1.00 88.88 85 LYS A CA 1
ATOM 638 C C . LYS A 1 85 ? 10.310 -0.435 6.811 1.00 88.88 85 LYS A C 1
ATOM 640 O O . LYS A 1 85 ? 11.028 0.545 7.014 1.00 88.88 85 LYS A O 1
ATOM 645 N N . LEU A 1 86 ? 9.395 -0.851 7.682 1.00 89.06 86 LEU A N 1
ATOM 646 C CA . LEU A 1 86 ? 9.215 -0.222 8.987 1.00 89.06 86 LEU A CA 1
ATOM 647 C C . LEU A 1 86 ? 10.412 -0.528 9.894 1.00 89.06 86 LEU A C 1
ATOM 649 O O . LEU A 1 86 ? 10.909 -1.655 9.930 1.00 89.06 86 LEU A O 1
ATOM 653 N N . SER A 1 87 ? 10.860 0.472 10.654 1.00 93.31 87 SER A N 1
ATOM 654 C CA . SER A 1 87 ? 11.922 0.296 11.655 1.00 93.31 87 SER A CA 1
ATOM 655 C C . SER A 1 87 ? 11.461 -0.545 12.846 1.00 93.31 87 SER A C 1
ATOM 657 O O . SER A 1 87 ? 12.266 -1.238 13.464 1.00 93.31 87 SER A O 1
ATOM 659 N N . LYS A 1 88 ? 10.160 -0.498 13.155 1.00 94.12 88 LYS A N 1
ATOM 660 C CA . LYS A 1 88 ? 9.503 -1.300 14.186 1.00 94.12 88 LYS A CA 1
ATOM 661 C C . LYS A 1 88 ? 8.379 -2.122 13.544 1.00 94.12 88 LYS A C 1
ATOM 663 O O . LYS A 1 88 ? 7.557 -1.531 12.843 1.00 94.12 88 LYS A O 1
ATOM 668 N N . PRO A 1 89 ? 8.321 -3.447 13.765 1.00 89.88 89 PRO A N 1
ATOM 669 C CA . PRO A 1 89 ? 7.215 -4.268 13.285 1.00 89.88 89 PRO A CA 1
ATOM 670 C C . PRO A 1 89 ? 5.873 -3.823 13.878 1.00 89.88 89 PRO A C 1
ATOM 672 O O . PRO A 1 89 ? 5.809 -3.400 15.032 1.00 89.88 89 PRO A O 1
ATOM 675 N N . VAL A 1 90 ? 4.804 -3.961 13.097 1.00 89.69 90 VAL A N 1
ATOM 676 C CA . VAL A 1 90 ? 3.424 -3.685 13.515 1.00 89.69 90 VAL A CA 1
ATOM 677 C C . VAL A 1 90 ? 2.627 -4.980 13.423 1.00 89.69 90 VAL A C 1
ATOM 679 O O . VAL A 1 90 ? 2.736 -5.704 12.435 1.00 89.69 90 VAL A O 1
ATOM 682 N N . ALA A 1 91 ? 1.831 -5.270 14.452 1.00 87.94 91 ALA A N 1
ATOM 683 C CA . ALA A 1 91 ? 0.938 -6.420 14.487 1.00 87.94 91 ALA A CA 1
ATOM 684 C C . ALA A 1 91 ? -0.521 -5.963 14.375 1.00 87.94 91 ALA A C 1
ATOM 686 O O . ALA A 1 91 ? -0.925 -4.992 15.015 1.00 87.94 91 ALA A O 1
ATOM 687 N N . VAL A 1 92 ? -1.315 -6.691 13.590 1.00 85.56 92 VAL A N 1
ATOM 688 C CA . VAL A 1 92 ? -2.770 -6.519 13.515 1.00 85.56 92 VAL A CA 1
ATOM 689 C C . VAL A 1 92 ? -3.412 -7.570 14.417 1.00 85.56 92 VAL A C 1
ATOM 691 O O . VAL A 1 92 ? -3.167 -8.761 14.246 1.00 85.56 92 VAL A O 1
ATOM 694 N N . MET A 1 93 ? -4.221 -7.138 15.386 1.00 86.19 93 MET A N 1
ATOM 695 C CA . MET A 1 93 ? -4.906 -8.022 16.336 1.00 86.19 93 MET A CA 1
ATOM 696 C C . MET A 1 93 ? -6.417 -7.809 16.252 1.00 86.19 93 MET A C 1
ATOM 698 O O . MET A 1 93 ? -6.885 -6.671 16.309 1.00 86.19 93 MET A O 1
ATOM 702 N N . ARG A 1 94 ? -7.184 -8.899 16.160 1.00 83.94 94 ARG A N 1
ATOM 703 C CA . ARG A 1 94 ? -8.639 -8.875 16.349 1.00 83.94 94 ARG A CA 1
ATOM 704 C C . ARG A 1 94 ? -8.936 -9.029 17.842 1.00 83.94 94 ARG A C 1
ATOM 706 O O . ARG A 1 94 ? -8.353 -9.902 18.479 1.00 83.94 94 ARG A O 1
ATOM 713 N N . ARG A 1 95 ? -9.793 -8.163 18.379 1.00 77.19 95 ARG A N 1
ATOM 714 C CA . ARG A 1 95 ? -10.312 -8.267 19.749 1.00 77.19 95 ARG A CA 1
ATOM 715 C C . ARG A 1 95 ? -11.575 -9.113 19.780 1.00 77.19 95 ARG A C 1
ATOM 717 O O . ARG A 1 95 ? -12.310 -9.081 18.764 1.00 77.19 95 ARG A O 1
#

Foldseek 3Di:
DDDDDDDPDDPDLDPPLQDDVVNDDDDDDDDDDDDDDDPDPDPDDDPFFDKDQDFDPDDPPTRRPQWWIWTDGPPPDIDIGTDDDDPDDDDDDDD

pLDDT: mean 74.82, std 17.63, range [41.25, 95.31]

Radius of gyration: 18.34 Å; ch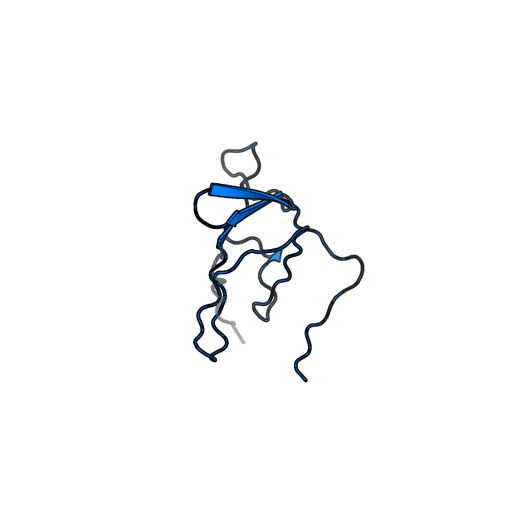ains: 1; bounding box: 43×57×41 Å

Secondary structure (DSSP, 8-state):
------------SS-GGG--TTS------SS---------SS------EEEE-PBPSS-TT--B-SSEEEEEETTTEEEEEE----SS-------